Protein AF-A0A923MRA9-F1 (afdb_monomer_lite)

Foldseek 3Di:
DPPDQDQDQDPVRDGDPSPPDDDPPPPPVVQWDAAPPPRDIDHPVQWDWDDDPNDIGIHGPVHD

Radius of gyration: 20.11 Å; chains: 1; bounding box: 35×30×43 Å

Structure (mmCIF, N/CA/C/O backbone):
data_AF-A0A923MRA9-F1
#
_entry.id   AF-A0A923MRA9-F1
#
loop_
_atom_site.group_PDB
_atom_site.id
_atom_site.type_symbol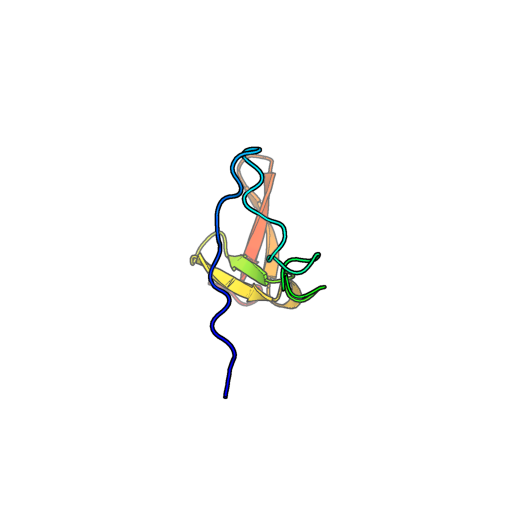
_atom_site.label_atom_id
_atom_site.label_alt_id
_atom_site.label_comp_id
_atom_site.label_asym_id
_atom_site.label_entity_id
_atom_site.label_seq_id
_atom_site.pdbx_PDB_ins_code
_atom_site.Cartn_x
_atom_site.Cartn_y
_atom_site.Cartn_z
_atom_site.occupancy
_atom_site.B_iso_or_equiv
_atom_site.auth_seq_id
_atom_site.auth_comp_id
_atom_site.auth_asym_id
_atom_site.auth_atom_id
_atom_site.pdbx_PDB_model_num
ATOM 1 N N . MET A 1 1 ? 18.254 -21.909 -29.008 1.00 38.94 1 MET A N 1
ATOM 2 C CA . MET A 1 1 ? 19.271 -20.947 -28.531 1.00 38.94 1 MET A CA 1
ATOM 3 C C . MET A 1 1 ? 18.530 -19.680 -28.139 1.00 38.94 1 MET A C 1
ATOM 5 O O . MET A 1 1 ? 17.689 -19.257 -28.916 1.00 38.94 1 MET A O 1
ATOM 9 N N . LYS A 1 2 ? 18.712 -19.161 -26.919 1.00 45.56 2 LYS A N 1
ATOM 10 C CA . LYS A 1 2 ? 18.148 -17.859 -26.530 1.00 45.56 2 LYS A CA 1
ATOM 11 C C . LYS A 1 2 ? 19.153 -16.802 -26.974 1.00 45.56 2 LYS A C 1
ATOM 13 O O . LYS A 1 2 ? 20.269 -16.815 -26.465 1.00 45.56 2 LYS A O 1
ATOM 18 N N . ASP A 1 3 ? 18.781 -15.968 -27.937 1.00 53.75 3 ASP A N 1
ATOM 19 C CA . ASP A 1 3 ? 19.614 -14.853 -28.376 1.00 53.75 3 ASP A CA 1
ATOM 20 C C . ASP A 1 3 ? 19.883 -13.905 -27.203 1.00 53.75 3 ASP A C 1
ATOM 22 O O . ASP A 1 3 ? 18.971 -13.422 -26.528 1.00 53.75 3 ASP A O 1
ATOM 26 N N . GLU A 1 4 ? 21.163 -13.687 -26.925 1.00 56.09 4 GLU A N 1
ATOM 27 C CA . GLU A 1 4 ? 21.631 -12.823 -25.854 1.00 56.09 4 GLU A CA 1
ATOM 28 C C . GLU A 1 4 ? 21.423 -11.363 -26.282 1.00 56.09 4 GLU A C 1
ATOM 30 O O . GLU A 1 4 ? 22.146 -10.824 -27.124 1.00 56.09 4 GLU A O 1
ATOM 35 N N . VAL A 1 5 ? 20.386 -10.716 -25.740 1.00 59.47 5 VAL A N 1
ATOM 36 C CA . VAL A 1 5 ? 20.053 -9.320 -26.058 1.00 59.47 5 VAL A CA 1
ATOM 37 C C . VAL A 1 5 ? 21.120 -8.399 -25.463 1.00 59.47 5 VAL A C 1
ATOM 39 O O . VAL A 1 5 ? 21.036 -7.945 -24.322 1.00 59.47 5 VAL A O 1
ATOM 42 N N . LYS A 1 6 ? 22.157 -8.116 -26.252 1.00 58.75 6 LYS A N 1
ATOM 43 C CA . LYS A 1 6 ? 23.243 -7.208 -25.880 1.00 58.75 6 LYS A CA 1
ATOM 44 C C . LYS A 1 6 ? 22.777 -5.760 -26.030 1.00 58.75 6 LYS A C 1
ATOM 46 O O . LYS A 1 6 ? 22.745 -5.223 -27.135 1.00 58.75 6 LYS A O 1
ATOM 51 N N . THR A 1 7 ? 22.451 -5.111 -24.914 1.00 59.56 7 THR A N 1
ATOM 52 C CA . THR A 1 7 ? 22.164 -3.669 -24.865 1.00 59.56 7 THR A CA 1
ATOM 53 C C . THR A 1 7 ? 23.398 -2.885 -25.317 1.00 59.56 7 THR A C 1
ATOM 55 O O . THR A 1 7 ? 24.387 -2.802 -24.586 1.00 59.56 7 THR A O 1
ATOM 58 N N . LYS A 1 8 ? 23.368 -2.329 -26.531 1.00 61.41 8 LYS A N 1
ATOM 59 C CA . LYS A 1 8 ? 24.403 -1.419 -27.042 1.00 61.41 8 LYS A CA 1
ATOM 60 C C . LYS A 1 8 ? 23.909 0.018 -26.912 1.00 61.41 8 LYS A C 1
ATOM 62 O O . LYS A 1 8 ? 22.786 0.324 -27.295 1.00 61.41 8 LYS A O 1
ATOM 67 N N . VAL A 1 9 ? 24.752 0.888 -26.364 1.00 60.19 9 VAL A N 1
ATOM 68 C CA . VAL A 1 9 ? 24.475 2.326 -26.274 1.00 60.19 9 VAL A CA 1
ATOM 69 C C . VAL A 1 9 ? 24.825 2.952 -27.619 1.00 60.19 9 VAL A C 1
ATOM 71 O O . VAL A 1 9 ? 25.967 2.832 -28.067 1.00 60.19 9 VAL A O 1
ATOM 74 N N . ARG A 1 10 ? 23.849 3.577 -28.281 1.00 63.72 10 ARG A N 1
ATOM 75 C CA . ARG A 1 10 ? 24.080 4.309 -29.529 1.00 63.72 10 ARG A CA 1
ATOM 76 C C . ARG A 1 10 ? 24.781 5.651 -29.240 1.00 63.72 10 ARG A C 1
ATOM 78 O O . ARG A 1 10 ? 24.648 6.185 -28.138 1.00 63.72 10 ARG A O 1
ATOM 85 N N . PRO A 1 11 ? 25.538 6.206 -30.202 1.00 66.94 11 PRO A N 1
ATOM 86 C CA . PRO A 1 11 ? 26.253 7.476 -30.031 1.00 66.94 11 PRO A CA 1
ATOM 87 C C . PRO A 1 11 ? 25.327 8.696 -29.864 1.00 66.94 11 PRO A C 1
ATOM 89 O O . PRO A 1 11 ? 25.778 9.732 -29.391 1.00 66.94 11 PRO A O 1
ATOM 92 N N . ASP A 1 12 ? 24.041 8.566 -30.199 1.00 68.75 12 ASP A N 1
ATOM 93 C CA . ASP A 1 12 ? 22.975 9.546 -29.930 1.00 68.75 12 ASP A CA 1
ATOM 94 C C . ASP A 1 12 ? 22.448 9.493 -28.477 1.00 68.75 12 ASP A C 1
ATOM 96 O O . ASP A 1 12 ? 21.606 10.297 -28.083 1.00 68.75 12 ASP A O 1
ATOM 100 N N . GLY A 1 13 ? 22.958 8.565 -27.659 1.00 65.75 13 GLY A N 1
ATOM 101 C CA . GLY A 1 13 ? 22.649 8.443 -26.237 1.00 65.75 13 GLY A CA 1
ATOM 102 C C . GLY A 1 13 ? 21.417 7.597 -25.906 1.00 65.75 13 GLY A C 1
ATOM 103 O O . GLY A 1 13 ? 21.143 7.389 -24.716 1.00 65.75 13 GLY A O 1
ATOM 104 N N . LEU A 1 14 ? 20.694 7.057 -26.896 1.00 61.28 14 LEU A N 1
ATOM 105 C CA . LEU A 1 14 ? 19.526 6.215 -26.632 1.00 61.28 14 LEU A CA 1
ATOM 106 C C . LEU A 1 14 ? 19.958 4.810 -26.165 1.00 61.28 14 LEU A C 1
ATOM 108 O O . LEU A 1 14 ? 20.682 4.088 -26.851 1.00 61.28 14 LEU A O 1
ATOM 112 N N . ARG A 1 15 ? 19.524 4.419 -24.958 1.00 63.00 15 ARG A N 1
ATOM 113 C CA . ARG A 1 15 ? 19.944 3.177 -24.271 1.00 63.00 15 ARG A CA 1
ATOM 114 C C . ARG A 1 15 ? 18.934 2.023 -24.323 1.00 63.00 15 ARG A C 1
ATOM 116 O O . ARG A 1 15 ? 19.258 0.934 -23.856 1.00 63.00 15 ARG A O 1
ATOM 123 N N . TYR A 1 16 ? 17.716 2.238 -24.826 1.00 59.34 16 TYR A N 1
ATOM 124 C CA . TYR A 1 16 ? 16.575 1.363 -24.508 1.00 59.34 16 TYR A CA 1
ATOM 125 C C . TYR A 1 16 ? 15.754 0.856 -25.705 1.00 59.34 16 TYR A C 1
ATOM 127 O O . TYR A 1 16 ? 14.627 0.426 -25.499 1.00 59.34 16 TYR A O 1
ATOM 135 N N . GLU A 1 17 ? 16.293 0.831 -26.928 1.00 57.00 17 GLU A N 1
ATOM 136 C CA . GLU A 1 17 ? 15.562 0.264 -28.082 1.00 57.00 17 GLU A CA 1
ATOM 137 C C . GLU A 1 17 ? 15.341 -1.259 -27.969 1.00 57.00 17 GLU A C 1
ATOM 139 O O . GLU A 1 17 ? 14.346 -1.775 -28.462 1.00 57.00 17 GLU A O 1
ATOM 144 N N . SER A 1 18 ? 16.231 -1.996 -27.288 1.00 57.22 18 SER A N 1
ATOM 145 C CA . SER A 1 18 ? 16.133 -3.462 -27.161 1.00 57.22 18 SER A CA 1
ATOM 146 C C . SER A 1 18 ? 15.265 -3.941 -25.995 1.00 57.22 18 SER A C 1
ATOM 148 O O . SER A 1 18 ? 15.152 -5.147 -25.771 1.00 57.22 18 SER A O 1
ATOM 150 N N . LYS A 1 19 ? 14.705 -3.024 -25.199 1.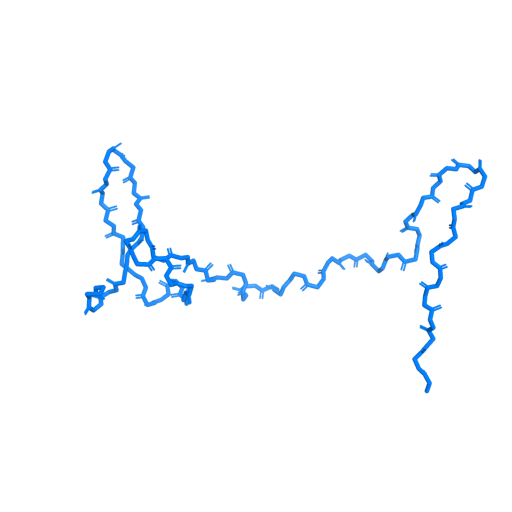00 58.50 19 LYS A N 1
ATOM 151 C CA . LYS A 1 19 ? 13.712 -3.387 -24.187 1.00 58.50 19 LYS A CA 1
ATOM 152 C C . LYS A 1 19 ? 12.370 -3.484 -24.899 1.00 58.50 19 LYS A C 1
ATOM 154 O O . LYS A 1 19 ? 11.902 -2.492 -25.447 1.00 58.50 19 LYS A O 1
ATOM 159 N N . SER A 1 20 ? 11.766 -4.669 -24.898 1.00 61.69 20 SER A N 1
ATOM 160 C CA . SER A 1 20 ? 10.381 -4.840 -25.337 1.00 61.69 20 SER A CA 1
ATOM 161 C C . SER A 1 20 ? 9.490 -3.798 -24.653 1.00 61.69 20 SER A C 1
ATOM 163 O O . SER A 1 20 ? 9.620 -3.547 -23.453 1.00 61.69 20 SER A O 1
ATOM 165 N N . VAL A 1 21 ? 8.615 -3.147 -25.422 1.00 58.84 21 VAL A N 1
ATOM 166 C CA . VAL A 1 21 ? 7.670 -2.166 -24.880 1.00 58.84 21 VAL A CA 1
ATOM 167 C C . VAL A 1 21 ? 6.656 -2.923 -24.025 1.00 58.84 21 VAL A C 1
ATOM 169 O O . VAL A 1 21 ? 5.960 -3.801 -24.525 1.00 58.84 21 VAL A O 1
ATOM 172 N N . GLY A 1 22 ? 6.609 -2.598 -22.734 1.00 58.47 22 GLY A N 1
ATOM 173 C CA . GLY A 1 22 ? 5.879 -3.362 -21.725 1.00 58.47 22 GLY A CA 1
ATOM 174 C C . GLY A 1 22 ? 6.854 -4.067 -20.791 1.00 58.47 22 GLY A C 1
ATOM 175 O O . GLY A 1 22 ? 7.603 -4.954 -21.188 1.00 58.47 22 GLY A O 1
ATOM 176 N N . THR A 1 23 ? 6.869 -3.650 -19.530 1.00 59.75 23 THR A N 1
ATOM 177 C CA . THR A 1 23 ? 7.424 -4.500 -18.482 1.00 59.75 23 THR A CA 1
ATOM 178 C C . THR A 1 23 ? 6.547 -5.751 -18.399 1.00 59.75 23 THR A C 1
ATOM 180 O O . THR A 1 23 ? 5.325 -5.631 -18.494 1.00 59.75 23 THR A O 1
ATOM 183 N N . ASP A 1 24 ? 7.132 -6.930 -18.155 1.00 59.19 24 ASP A N 1
ATOM 184 C CA . ASP A 1 24 ? 6.408 -8.144 -17.726 1.00 59.19 24 ASP A CA 1
ATOM 185 C C . ASP A 1 24 ? 5.799 -7.950 -16.324 1.00 59.19 24 ASP A C 1
ATOM 187 O O . ASP A 1 24 ? 5.823 -8.838 -15.472 1.00 59.19 24 ASP A O 1
ATOM 191 N N . PHE A 1 25 ? 5.308 -6.747 -16.022 1.00 59.84 25 PHE A N 1
ATOM 192 C C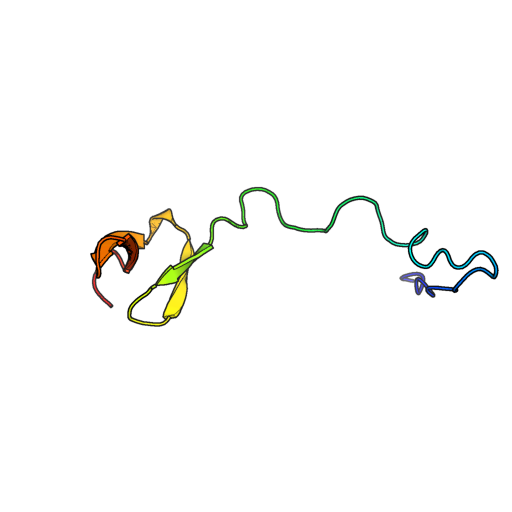A . PHE A 1 25 ? 4.537 -6.507 -14.831 1.00 59.84 25 PHE A CA 1
ATOM 193 C C . PHE A 1 25 ? 3.255 -7.300 -15.023 1.00 59.84 25 PHE A C 1
ATOM 195 O O . PHE A 1 25 ? 2.473 -6.987 -15.927 1.00 59.84 25 PHE A O 1
ATOM 202 N N . PRO A 1 26 ? 3.057 -8.373 -14.250 1.00 56.69 26 PRO A N 1
ATOM 203 C CA . PRO A 1 26 ? 1.993 -9.293 -14.549 1.00 56.69 26 PRO A CA 1
ATOM 204 C C . PRO A 1 26 ? 0.695 -8.537 -14.260 1.00 56.69 26 PRO A C 1
ATOM 206 O O . PRO A 1 26 ? 0.416 -8.14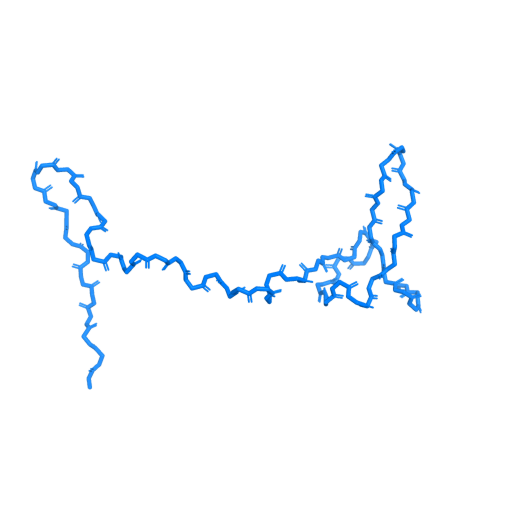8 -13.119 1.00 56.69 26 PRO A O 1
ATOM 209 N N . GLY A 1 27 ? -0.066 -8.250 -15.321 1.00 63.53 27 GLY A N 1
ATOM 210 C CA . GLY A 1 27 ? -1.375 -7.614 -15.211 1.00 63.53 27 GLY A CA 1
ATOM 211 C C . GLY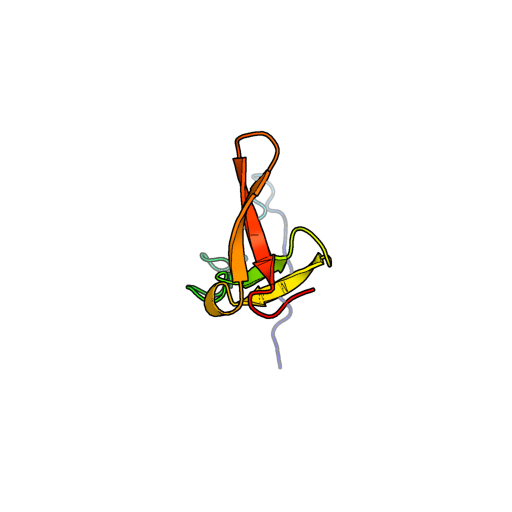 A 1 27 ? -2.217 -8.341 -14.158 1.00 63.53 27 GLY A C 1
ATOM 212 O O . GLY A 1 27 ? -2.037 -9.535 -13.985 1.00 63.53 27 GLY A O 1
ATOM 213 N N . PRO A 1 28 ? -3.161 -7.658 -13.498 1.00 57.41 28 PRO A N 1
ATOM 214 C CA . PRO A 1 28 ? -3.771 -7.932 -12.172 1.00 57.41 28 PRO A CA 1
ATOM 215 C C . PRO A 1 28 ? -3.070 -8.774 -11.069 1.00 57.41 28 PRO A C 1
ATOM 217 O O . PRO A 1 28 ? -3.440 -8.651 -9.901 1.00 57.41 28 PRO A O 1
ATOM 220 N N . TYR A 1 29 ? -2.065 -9.599 -11.359 1.00 53.03 29 TYR A N 1
ATOM 221 C CA . TYR A 1 29 ? -1.298 -10.432 -10.432 1.00 53.03 29 TYR A CA 1
ATOM 222 C C . TYR A 1 29 ? -0.304 -9.617 -9.588 1.00 53.03 29 TYR A C 1
ATOM 224 O O . TYR A 1 29 ? 0.179 -10.114 -8.575 1.00 53.03 29 TYR A O 1
ATOM 232 N N . GLY A 1 30 ? -0.119 -8.326 -9.892 1.00 58.41 30 GLY A N 1
ATOM 233 C CA . GLY A 1 30 ? 0.351 -7.311 -8.935 1.00 58.41 30 GLY A CA 1
ATOM 234 C C . GLY A 1 30 ? -0.594 -7.074 -7.737 1.00 58.41 30 GLY A C 1
ATOM 235 O O . GLY A 1 30 ? -0.358 -6.192 -6.916 1.00 58.41 30 GLY A O 1
ATOM 236 N N . GLY A 1 31 ? -1.676 -7.850 -7.611 1.00 74.62 31 GLY A N 1
ATOM 237 C CA . GLY A 1 31 ? -2.658 -7.801 -6.527 1.00 74.62 31 GLY A CA 1
ATOM 238 C C . GLY A 1 31 ? -2.203 -8.398 -5.189 1.00 74.62 31 GLY A C 1
ATOM 239 O O . GLY A 1 31 ? -3.049 -8.665 -4.330 1.00 74.62 31 GLY A O 1
ATOM 240 N N . THR A 1 32 ? -0.906 -8.631 -4.985 1.00 83.69 32 THR A N 1
ATOM 241 C CA . THR A 1 32 ? -0.368 -9.035 -3.680 1.00 83.69 32 THR A CA 1
ATOM 242 C C . THR A 1 32 ? 0.044 -7.820 -2.855 1.00 83.69 32 THR A C 1
ATOM 244 O O . THR A 1 32 ? 0.629 -6.878 -3.381 1.00 83.69 32 THR A O 1
ATOM 247 N N . MET A 1 33 ? -0.220 -7.850 -1.554 1.00 88.50 33 MET A N 1
ATOM 248 C CA . MET A 1 33 ? 0.305 -6.880 -0.588 1.00 88.50 33 MET A CA 1
ATOM 249 C C . MET A 1 33 ? 0.919 -7.617 0.594 1.00 88.50 33 MET A C 1
ATOM 251 O O . MET A 1 33 ? 0.555 -8.760 0.877 1.00 88.50 33 MET A O 1
ATOM 255 N N . SER A 1 34 ? 1.838 -6.952 1.285 1.00 91.62 34 SER A N 1
ATOM 256 C CA . SER A 1 34 ? 2.326 -7.404 2.579 1.00 91.62 34 SER A CA 1
ATOM 257 C C . SER A 1 34 ? 1.308 -7.102 3.678 1.00 91.62 34 SER A C 1
ATOM 259 O O . SER A 1 34 ? 0.615 -6.081 3.661 1.00 91.62 34 SER A O 1
ATOM 261 N N . CYS A 1 35 ? 1.203 -8.000 4.654 1.00 94.62 35 CYS A N 1
ATOM 262 C CA . CYS A 1 35 ? 0.519 -7.694 5.902 1.00 94.62 35 CYS A CA 1
ATOM 263 C C . CYS A 1 35 ? 1.311 -6.638 6.687 1.00 94.62 35 CYS A C 1
ATOM 265 O O . CYS A 1 35 ? 2.494 -6.827 6.949 1.00 94.62 35 CYS A O 1
ATOM 267 N N . PHE A 1 36 ? 0.643 -5.577 7.144 1.00 94.62 36 PHE A N 1
ATOM 268 C CA . PHE A 1 36 ? 1.275 -4.510 7.932 1.00 94.62 36 PHE A CA 1
ATOM 269 C C . PHE A 1 36 ? 1.877 -4.989 9.272 1.00 94.62 36 PHE A C 1
ATOM 271 O O . PHE A 1 36 ? 2.759 -4.336 9.811 1.00 94.62 36 PHE A O 1
ATOM 278 N N . LEU A 1 37 ? 1.404 -6.117 9.818 1.00 93.31 37 LEU A N 1
ATOM 279 C CA . LEU A 1 37 ? 1.842 -6.670 11.107 1.00 93.31 37 LEU A CA 1
ATOM 280 C C . LEU A 1 37 ? 2.952 -7.723 10.956 1.00 93.31 37 LEU A C 1
ATOM 282 O O . LEU A 1 37 ? 3.996 -7.584 11.579 1.00 93.31 37 LEU A O 1
ATOM 286 N N . CYS A 1 38 ? 2.746 -8.767 10.142 1.00 94.69 38 CYS A N 1
ATOM 287 C CA . CYS A 1 38 ? 3.714 -9.867 9.996 1.00 94.69 38 CYS A CA 1
ATOM 288 C C . CYS A 1 38 ? 4.607 -9.773 8.745 1.00 94.69 38 CYS A C 1
ATOM 290 O O . CYS A 1 38 ? 5.488 -10.607 8.560 1.00 94.69 38 CYS A O 1
ATOM 292 N N . GLY A 1 39 ? 4.369 -8.808 7.850 1.00 92.56 39 GLY A N 1
ATOM 293 C CA . GLY A 1 39 ? 5.170 -8.584 6.640 1.00 92.56 39 GLY A CA 1
ATOM 294 C C . GLY A 1 39 ? 4.964 -9.594 5.504 1.00 92.56 39 GLY A C 1
ATOM 295 O O . GLY A 1 39 ? 5.443 -9.361 4.396 1.00 92.56 39 GLY A O 1
ATOM 296 N N . GLN A 1 40 ? 4.230 -10.690 5.725 1.00 90.62 40 GLN A N 1
ATOM 297 C CA . GLN A 1 40 ? 4.028 -11.724 4.705 1.00 90.62 40 GLN A CA 1
ATOM 298 C C . GLN A 1 40 ? 3.280 -11.183 3.482 1.00 90.62 40 GLN A C 1
ATOM 300 O O . GLN A 1 40 ? 2.207 -10.586 3.609 1.00 90.62 40 GLN A O 1
ATOM 305 N N . HIS A 1 41 ? 3.836 -11.431 2.293 1.00 91.00 41 HIS A N 1
ATOM 306 C CA . HIS A 1 41 ? 3.208 -11.094 1.020 1.00 91.00 41 HIS A CA 1
ATOM 307 C C . HIS A 1 41 ? 2.152 -12.128 0.646 1.00 91.00 41 HIS A C 1
ATOM 309 O O . HIS A 1 41 ? 2.440 -13.316 0.509 1.00 91.00 41 HIS A O 1
ATOM 315 N N . MET A 1 42 ? 0.919 -11.667 0.449 1.00 89.06 42 MET A N 1
ATOM 316 C CA . MET A 1 42 ? -0.196 -12.527 0.065 1.00 89.06 42 MET A CA 1
ATOM 317 C C . MET A 1 42 ? -1.149 -11.814 -0.897 1.00 89.06 42 MET A C 1
ATOM 319 O O . MET A 1 42 ? -1.133 -10.584 -0.996 1.00 89.06 42 MET A O 1
ATOM 323 N N . PRO A 1 43 ? -2.028 -12.560 -1.589 1.00 90.38 43 PRO A N 1
ATOM 324 C CA . PRO A 1 43 ? -3.106 -11.970 -2.372 1.00 90.38 43 PRO A CA 1
ATOM 325 C C . PRO A 1 43 ? -3.989 -11.058 -1.513 1.00 90.38 43 PRO A C 1
ATOM 327 O O . PRO A 1 43 ? -4.345 -11.421 -0.387 1.00 90.38 43 PRO A O 1
ATOM 330 N N . ARG A 1 44 ? -4.420 -9.916 -2.065 1.00 88.12 44 ARG A N 1
ATOM 331 C CA . ARG A 1 44 ? -5.341 -8.975 -1.397 1.00 88.12 44 ARG A CA 1
ATOM 332 C C . ARG A 1 44 ? -6.608 -9.635 -0.841 1.00 88.12 44 ARG A C 1
ATOM 334 O O . ARG A 1 44 ? -7.107 -9.193 0.184 1.00 88.12 44 ARG A O 1
ATOM 341 N N . SER A 1 45 ? -7.090 -10.715 -1.459 1.00 89.88 45 SER A N 1
ATOM 342 C CA . SER A 1 45 ? -8.260 -11.479 -0.998 1.00 89.88 45 SER A CA 1
ATOM 343 C C . SER A 1 45 ? -8.075 -12.164 0.365 1.00 89.88 45 SER A C 1
ATOM 345 O O . SER A 1 45 ? -9.064 -12.482 1.028 1.00 89.88 45 SER A O 1
ATOM 347 N N . ARG A 1 46 ? -6.826 -12.384 0.803 1.00 91.88 46 ARG A N 1
ATOM 348 C CA . ARG A 1 46 ? -6.480 -12.957 2.118 1.00 91.88 46 ARG A CA 1
ATOM 349 C C . ARG A 1 46 ? -6.190 -11.894 3.183 1.00 91.88 46 ARG A C 1
ATOM 351 O O . ARG A 1 46 ? -5.938 -12.240 4.338 1.00 91.88 46 ARG A O 1
ATOM 358 N N . LEU A 1 47 ? -6.220 -10.616 2.811 1.00 93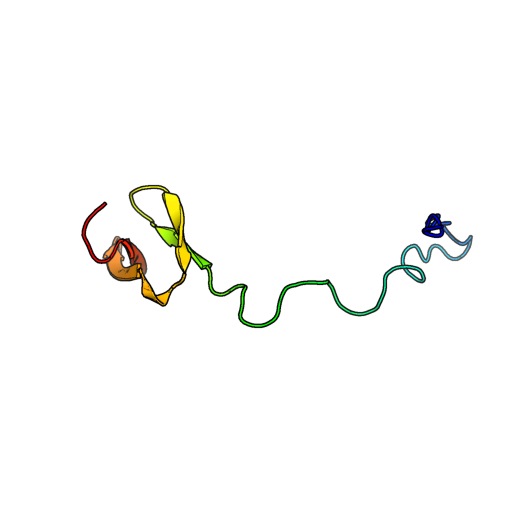.50 47 LEU A N 1
ATOM 359 C CA . LEU A 1 47 ? -6.038 -9.492 3.721 1.00 93.50 47 LEU A CA 1
ATOM 360 C C . LEU A 1 47 ? -7.392 -8.887 4.115 1.00 93.50 47 LEU A C 1
ATOM 362 O O . LEU A 1 47 ? -8.364 -8.943 3.366 1.00 93.50 47 LEU A O 1
ATOM 366 N N . ALA A 1 48 ? -7.438 -8.278 5.294 1.00 94.56 48 ALA A N 1
ATOM 367 C CA . ALA A 1 48 ? -8.555 -7.496 5.798 1.00 94.56 48 ALA A CA 1
ATOM 368 C C . ALA A 1 48 ? -8.099 -6.050 6.070 1.00 94.56 48 ALA A C 1
ATOM 370 O O . ALA A 1 48 ? -6.997 -5.853 6.601 1.00 94.56 48 ALA A O 1
ATOM 371 N N . PRO A 1 49 ? -8.913 -5.036 5.722 1.00 93.94 49 PRO A N 1
ATOM 372 C CA . PRO A 1 49 ? -8.601 -3.649 6.032 1.00 93.94 49 PRO A CA 1
ATOM 373 C C . PRO A 1 49 ? -8.736 -3.384 7.537 1.00 93.94 49 PRO A C 1
ATOM 375 O O . PRO A 1 49 ? -9.647 -3.888 8.194 1.00 93.94 49 PRO A O 1
ATOM 378 N N . PHE A 1 50 ? -7.855 -2.553 8.083 1.00 93.75 50 PHE A N 1
ATOM 379 C CA . PHE A 1 50 ? -7.932 -2.035 9.448 1.00 93.75 50 PHE A CA 1
ATOM 380 C C . PHE A 1 50 ? -7.452 -0.578 9.482 1.00 93.75 50 PHE A C 1
ATOM 382 O O . PHE A 1 50 ? -6.746 -0.136 8.579 1.00 93.75 50 PHE A O 1
ATOM 389 N N . LYS A 1 51 ? -7.857 0.196 10.492 1.00 95.75 51 LYS A N 1
ATOM 390 C CA . LYS A 1 51 ? -7.404 1.586 10.660 1.00 95.75 51 LYS A CA 1
ATOM 391 C C . LYS A 1 51 ? -6.253 1.650 11.663 1.00 95.75 51 LYS A C 1
ATOM 393 O O . LYS A 1 51 ? -6.362 1.079 12.744 1.00 95.75 51 LYS A O 1
ATOM 398 N N . VAL A 1 52 ? -5.190 2.376 11.326 1.00 93.69 52 VAL A N 1
ATOM 399 C CA . VAL A 1 52 ? -4.065 2.680 12.223 1.00 93.69 52 VAL A CA 1
ATOM 400 C C . VAL A 1 52 ? -3.516 4.069 11.905 1.00 93.69 52 VAL A C 1
ATOM 402 O O . VAL A 1 52 ? -3.373 4.421 10.738 1.00 93.69 52 VAL A O 1
ATOM 405 N N . ALA A 1 53 ? -3.259 4.879 12.938 1.00 93.69 53 ALA A N 1
ATOM 406 C CA . ALA A 1 53 ? -2.757 6.255 12.805 1.00 93.69 53 ALA A CA 1
ATOM 407 C C . ALA A 1 53 ? -3.541 7.123 11.789 1.00 93.69 53 ALA A C 1
ATOM 409 O O . ALA A 1 53 ? -2.966 7.902 11.038 1.00 93.69 53 ALA A O 1
ATOM 410 N N . GLY A 1 54 ? -4.866 6.949 11.722 1.00 95.19 54 GLY A N 1
ATOM 411 C CA . GLY A 1 54 ? -5.735 7.680 10.789 1.00 95.19 54 GLY A CA 1
ATOM 412 C C . GLY A 1 54 ? -5.739 7.162 9.344 1.00 95.19 54 GLY A C 1
ATOM 413 O O . GLY A 1 54 ? -6.582 7.588 8.560 1.00 95.19 54 GLY A O 1
ATOM 414 N N . ALA A 1 55 ? -4.880 6.201 8.997 1.00 94.75 55 ALA A N 1
ATOM 415 C CA . ALA A 1 55 ? -4.819 5.588 7.673 1.00 94.75 55 ALA A CA 1
ATOM 416 C C . ALA A 1 55 ? -5.459 4.190 7.655 1.00 94.75 55 ALA A C 1
ATOM 418 O O . ALA A 1 55 ? -5.431 3.454 8.644 1.00 94.75 55 ALA A O 1
ATOM 419 N N . GLN A 1 56 ? -6.027 3.802 6.511 1.00 94.88 56 GLN A N 1
ATOM 420 C CA . GLN A 1 56 ? -6.458 2.425 6.275 1.00 94.88 56 GLN A CA 1
ATOM 421 C C . GLN A 1 56 ? -5.263 1.594 5.792 1.00 94.88 56 GLN A C 1
ATOM 423 O O . GLN A 1 56 ? -4.655 1.911 4.775 1.00 94.88 56 GLN A O 1
ATOM 428 N N . GLN A 1 57 ? -4.950 0.528 6.522 1.00 94.75 57 GLN A N 1
ATOM 429 C CA . GLN A 1 57 ? -3.900 -0.443 6.213 1.00 94.75 57 GLN A CA 1
ATOM 430 C C . GLN A 1 57 ? -4.503 -1.849 6.086 1.00 94.75 57 GLN A C 1
ATOM 432 O O . GLN A 1 57 ? -5.686 -2.053 6.360 1.00 94.75 57 GLN A O 1
ATOM 437 N N . PHE A 1 58 ? -3.707 -2.836 5.671 1.00 94.75 58 PHE A N 1
ATOM 438 C CA . PHE A 1 58 ? -4.164 -4.215 5.465 1.00 94.75 58 PHE A CA 1
ATOM 439 C C . PHE A 1 58 ? -3.386 -5.215 6.328 1.00 94.75 58 PHE A C 1
ATOM 441 O O . PHE A 1 58 ? -2.159 -5.152 6.425 1.00 94.75 58 PHE A O 1
ATOM 448 N N . ARG A 1 59 ? -4.097 -6.163 6.948 1.00 94.94 59 ARG A N 1
ATOM 449 C CA . ARG A 1 59 ? -3.508 -7.254 7.745 1.00 94.94 59 ARG A CA 1
ATOM 450 C C . ARG A 1 59 ? -4.083 -8.619 7.389 1.00 94.94 59 ARG A C 1
ATOM 452 O O . ARG A 1 59 ? -5.101 -8.679 6.710 1.00 94.94 59 ARG A O 1
ATOM 459 N N . CYS A 1 60 ? -3.466 -9.705 7.848 1.00 95.19 60 CYS A N 1
ATOM 460 C CA . CYS A 1 60 ? -3.984 -11.059 7.645 1.00 95.19 60 CYS A CA 1
ATOM 461 C C . CYS A 1 60 ? -5.428 -11.196 8.154 1.00 95.19 60 CYS A C 1
ATOM 463 O O . CYS A 1 60 ? -5.757 -10.740 9.251 1.00 95.19 60 CYS A O 1
ATOM 465 N N . ARG A 1 61 ? -6.302 -11.822 7.352 1.00 94.00 61 ARG A N 1
ATOM 466 C CA . ARG A 1 61 ? -7.726 -11.979 7.689 1.00 94.00 61 ARG A CA 1
ATOM 467 C C . ARG A 1 61 ? -7.972 -12.929 8.869 1.00 94.00 61 ARG A C 1
ATOM 469 O O . ARG A 1 61 ? -8.872 -12.666 9.656 1.00 94.00 61 ARG A O 1
ATOM 476 N N . ASN A 1 62 ? -7.170 -13.986 9.005 1.00 90.56 62 ASN A N 1
ATOM 477 C CA . ASN A 1 62 ? -7.360 -15.049 10.004 1.00 90.56 62 ASN A CA 1
ATOM 478 C C . ASN A 1 62 ? -6.427 -14.914 11.223 1.00 90.56 62 ASN A C 1
ATOM 480 O O . ASN A 1 62 ? -6.098 -15.911 11.854 1.00 90.56 62 ASN A O 1
ATOM 484 N N . GLY A 1 63 ? -5.987 -13.693 11.541 1.00 83.50 63 GLY A N 1
ATOM 485 C CA . GLY A 1 63 ? -4.905 -13.468 12.502 1.00 83.50 63 GLY A CA 1
ATOM 486 C C . GLY A 1 63 ? -3.531 -13.492 11.832 1.00 83.50 63 GLY A C 1
ATOM 487 O O . GLY A 1 63 ? -3.389 -13.975 10.705 1.00 83.50 63 GLY A O 1
ATOM 488 N N . CYS A 1 64 ? -2.563 -12.867 12.499 1.00 81.50 64 CYS A N 1
ATOM 489 C CA . CYS A 1 64 ? -1.160 -12.850 12.098 1.00 81.50 64 CYS A CA 1
ATOM 490 C C . CYS A 1 64 ? -0.399 -13.954 12.816 1.00 81.50 64 CYS A C 1
ATOM 492 O O . CYS A 1 64 ? -0.693 -14.154 14.015 1.00 81.50 64 CYS A O 1
#

Secondary structure (DSSP, 8-state):
-------PPPTT----TTSPSS----TTTT-EEE-TTT--EEEGGGEEEEEETTEEEEEETT--

pLDDT: mean 76.16, std 17.14, range [38.94, 95.75]

Organism: NCBI:txid2764187

Sequence (64 aa):
MKDEVKTKVRPDGLRYESKSVGTDFPGPYGGTMSCFLCGQHMPRSRLAPFKVAGAQQFRCRNGC